Protein AF-A0A7X8B3U1-F1 (afdb_monomer)

Mean predicted aligned error: 4.73 Å

Sequence (145 aa):
MVGLRFQTILPTGSRELGDTKGTGGVGILDLFFENINLPGFVNGPALIVLAARLVDHEKNFLTINPSPEVVDQTFDEAEGTHYFIWRVLPNPSDTWILQVHPINPARLNPTGNVLGIHTRDDKGQHLGACDGFEVARIFLVYHSA

Solvent-accessible surface area (backbone atoms only — not comparable to full-atom values): 7736 Å² total; per-residue (Å²): 107,81,41,82,44,79,44,75,74,38,86,74,67,72,47,72,30,13,39,46,95,57,96,84,59,83,42,45,40,68,46,76,47,68,67,45,61,35,82,53,55,43,91,40,74,27,32,39,37,40,30,37,25,30,27,67,34,70,35,18,31,34,29,39,58,62,62,85,66,59,76,77,38,34,36,74,62,42,64,75,40,91,30,45,56,48,66,44,75,60,38,70,44,94,52,82,42,82,46,79,43,69,40,70,34,90,67,59,53,58,52,66,30,29,43,36,42,38,46,18,12,88,85,16,34,66,72,66,85,22,50,62,19,35,42,32,55,31,33,42,37,36,30,22,84

Nearest PDB structures (foldseek):
  4qaw-assembly5_E  TM=5.132E-01  e=2.953E-03  Paenibacillus barcinonensis
  7vrn-assembly1_A  TM=4.948E-01  e=1.223E-02  Infectious bursal disease virus
  7vrp-assembly1_J  TM=3.944E-01  e=4.925E-03  Infectious bursal disease virus
  2df7-assembly1_A  TM=3.616E-01  e=1.031E-02  Infectious bursal disease virus
  1qxp-assembly1_A  TM=3.071E-01  e=4.034E-02  Rattus norvegicus

pLDDT: mean 89.68, std 10.79, range [37.62, 98.0]

Secondary structure (DSSP, 8-state):
--EEEEEEEEEEEEEE-BS-SSTT---B-EEEEEEE--TTB-SS-EEEEEEEE-B--TT-EEEES--GGGGG--HHHHHTSTTEEEEPPPB-SSS-EEEEEEE-GGG--SS-EEEEEE---TTS-SSS-----EEEEEEEEEEE-

Foldseek 3Di:
DKDKDKFWQFDDDKDWAFDPPDPPDDGHFKDKRKWRAAPQFDQDKKKKKKKKAQQAAFQKFKFKQDDPCVLQDFSVRLVPDPGTFTTDHDHNDPDIDIDMTIDNSVRDDNTTMMMMIGWAPNRRGSDDHTTRMMIHTMIMMGIGD

Structure (mmCIF, N/CA/C/O backbone):
data_AF-A0A7X8B3U1-F1
#
_entry.id   AF-A0A7X8B3U1-F1
#
loop_
_atom_site.group_PDB
_atom_site.id
_atom_site.type_symbol
_atom_site.label_atom_id
_atom_site.label_alt_id
_atom_site.label_comp_id
_atom_site.label_asym_id
_atom_site.label_entity_id
_atom_site.label_seq_id
_atom_site.pdbx_PDB_ins_code
_atom_site.Cartn_x
_atom_site.Cartn_y
_atom_site.Cartn_z
_atom_site.occupancy
_atom_site.B_iso_or_equiv
_atom_site.auth_seq_id
_atom_site.auth_comp_id
_atom_site.auth_asym_id
_atom_site.auth_atom_id
_atom_site.pdbx_PDB_model_num
ATOM 1 N N . MET A 1 1 ? -19.564 -5.842 20.955 1.00 60.56 1 MET A N 1
ATOM 2 C CA . MET A 1 1 ? -18.926 -7.184 20.925 1.00 60.56 1 MET A CA 1
ATOM 3 C C . MET A 1 1 ? -17.864 -7.060 19.862 1.00 60.56 1 MET A C 1
ATOM 5 O O . MET A 1 1 ? -18.236 -6.727 18.749 1.00 60.56 1 MET A O 1
ATOM 9 N N . VAL A 1 2 ? -16.579 -7.232 20.184 1.00 78.31 2 VAL A N 1
ATOM 10 C CA . VAL A 1 2 ? -15.534 -6.993 19.178 1.00 78.31 2 VAL A CA 1
ATOM 11 C C . VAL A 1 2 ? -15.610 -8.081 18.106 1.00 78.31 2 VAL A C 1
ATOM 13 O O . VAL A 1 2 ? -15.491 -9.263 18.417 1.00 78.31 2 VAL A O 1
ATOM 16 N N . GLY A 1 3 ? -15.851 -7.675 16.864 1.00 88.75 3 GLY A N 1
ATOM 17 C CA . GLY A 1 3 ? -15.914 -8.541 15.691 1.00 88.75 3 GLY A CA 1
ATOM 18 C C . GLY A 1 3 ? -14.934 -8.104 14.607 1.00 88.75 3 GLY A C 1
ATOM 19 O O . GLY A 1 3 ? -14.413 -6.988 14.635 1.00 88.75 3 GLY A O 1
ATOM 20 N N . LEU A 1 4 ? -14.691 -8.989 13.642 1.00 93.00 4 LEU A N 1
ATOM 21 C CA . LEU A 1 4 ? -13.921 -8.676 12.439 1.00 93.00 4 LEU A CA 1
ATOM 22 C C . LEU A 1 4 ? -14.831 -8.023 11.395 1.00 93.00 4 LEU A C 1
ATOM 24 O O . LEU A 1 4 ? -15.919 -8.526 11.110 1.00 93.00 4 LEU A O 1
ATOM 28 N N . ARG A 1 5 ? -14.372 -6.922 10.802 1.00 94.75 5 ARG A N 1
ATOM 29 C CA . ARG A 1 5 ? -15.023 -6.251 9.672 1.00 94.75 5 ARG A CA 1
ATOM 30 C C . ARG A 1 5 ? -14.136 -6.258 8.442 1.00 94.75 5 ARG A C 1
ATOM 32 O O . ARG A 1 5 ? -12.915 -6.224 8.547 1.00 94.75 5 ARG A O 1
ATOM 39 N N . PHE A 1 6 ? -14.792 -6.251 7.286 1.00 93.12 6 PHE A N 1
ATOM 40 C CA . PHE A 1 6 ? -14.176 -6.169 5.968 1.00 93.12 6 PHE A CA 1
ATOM 41 C C . PHE A 1 6 ? -14.605 -4.855 5.314 1.00 93.12 6 PHE A C 1
ATOM 43 O O . PHE A 1 6 ? -15.770 -4.692 4.952 1.00 93.12 6 PHE A O 1
ATOM 50 N N . GLN A 1 7 ? -13.672 -3.921 5.164 1.00 94.94 7 GLN A N 1
ATOM 51 C CA . GLN A 1 7 ? -13.868 -2.702 4.390 1.00 94.94 7 GLN A CA 1
ATOM 52 C C . GLN A 1 7 ? -13.373 -2.936 2.967 1.00 94.94 7 GLN A C 1
ATOM 54 O O . GLN A 1 7 ? -12.199 -3.227 2.751 1.00 94.94 7 GLN A O 1
ATOM 59 N N . THR A 1 8 ? -14.257 -2.788 1.983 1.00 94.19 8 THR A N 1
ATOM 60 C CA . THR A 1 8 ? -13.848 -2.828 0.573 1.00 94.19 8 THR A CA 1
ATOM 61 C C . THR A 1 8 ? -13.291 -1.464 0.179 1.00 94.19 8 THR A C 1
ATOM 63 O O . THR A 1 8 ? -13.936 -0.448 0.432 1.00 94.19 8 THR A O 1
ATOM 66 N N . ILE A 1 9 ? -12.103 -1.436 -0.422 1.00 93.50 9 ILE A N 1
ATOM 67 C CA . ILE A 1 9 ? -11.433 -0.205 -0.869 1.00 93.50 9 ILE A CA 1
ATOM 68 C C . ILE A 1 9 ? -11.607 -0.023 -2.379 1.00 93.50 9 ILE A C 1
ATOM 70 O O . ILE A 1 9 ? -11.993 1.050 -2.832 1.00 93.50 9 ILE A O 1
ATOM 74 N N . LEU A 1 10 ? -11.401 -1.089 -3.157 1.00 88.88 10 LEU A N 1
ATOM 75 C CA . LEU A 1 10 ? -11.595 -1.079 -4.609 1.00 88.88 10 LEU A CA 1
ATOM 76 C C . LEU A 1 10 ? -12.617 -2.158 -5.006 1.00 88.88 10 LEU A C 1
ATOM 78 O O . LEU A 1 10 ? -12.235 -3.315 -5.196 1.00 88.88 10 LEU A O 1
ATOM 82 N N . PRO A 1 11 ? -13.919 -1.812 -5.090 1.00 68.12 11 PRO A N 1
ATOM 83 C CA . PRO A 1 11 ? -14.992 -2.791 -5.276 1.00 68.12 11 PRO A CA 1
ATOM 84 C C . PRO A 1 11 ? -15.217 -3.221 -6.732 1.00 68.12 11 PRO A C 1
ATOM 86 O O . PRO A 1 11 ? -15.784 -4.287 -6.959 1.00 68.12 11 PRO A O 1
ATOM 89 N N . THR A 1 12 ? -14.815 -2.416 -7.724 1.00 72.00 12 THR A N 1
ATOM 90 C CA . THR A 1 12 ? -15.077 -2.705 -9.145 1.00 72.00 12 THR A CA 1
ATOM 91 C C . THR A 1 12 ? -13.868 -2.377 -10.020 1.00 72.00 12 THR A C 1
ATOM 93 O O . THR A 1 12 ? -13.280 -1.307 -9.886 1.00 72.00 12 THR A O 1
ATOM 96 N N . GLY A 1 13 ? -13.513 -3.311 -10.910 1.00 79.38 13 GLY A N 1
ATOM 97 C CA . GLY A 1 13 ? -12.426 -3.171 -11.885 1.00 79.38 13 GLY A CA 1
ATOM 98 C C . GLY A 1 13 ? -11.023 -3.505 -11.366 1.00 79.38 13 GLY A C 1
ATOM 99 O O . GLY A 1 13 ? -10.818 -3.759 -10.175 1.00 79.38 13 GLY A O 1
ATOM 100 N N . SER A 1 14 ? -10.069 -3.518 -12.297 1.00 87.38 14 SER A N 1
ATOM 101 C CA . SER A 1 14 ? -8.634 -3.475 -12.018 1.00 87.38 14 SER A CA 1
ATOM 102 C C . SER A 1 14 ? -8.085 -2.076 -12.304 1.00 87.38 14 SER A C 1
ATOM 104 O O . SER A 1 14 ? -8.697 -1.275 -13.018 1.00 87.38 14 SER A O 1
ATOM 106 N N . ARG A 1 15 ? -6.937 -1.766 -11.708 1.00 88.75 15 ARG A N 1
ATOM 107 C CA . ARG A 1 15 ? -6.107 -0.611 -12.044 1.00 88.75 15 ARG A CA 1
ATOM 108 C C . ARG A 1 15 ? -4.739 -1.130 -12.460 1.00 88.75 15 ARG A C 1
ATOM 110 O O . ARG A 1 15 ? -4.211 -2.016 -11.796 1.00 88.75 15 ARG A O 1
ATOM 117 N N . GLU A 1 16 ? -4.208 -0.581 -13.538 1.00 88.69 16 GLU A N 1
ATOM 118 C CA . GLU A 1 16 ? -2.831 -0.805 -13.974 1.00 88.69 16 GLU A CA 1
ATOM 119 C C . GLU A 1 16 ? -1.958 0.296 -13.374 1.00 88.69 16 GLU A C 1
ATOM 121 O O . GLU A 1 16 ? -2.382 1.456 -13.306 1.00 88.69 16 GLU A O 1
ATOM 126 N N . LEU A 1 17 ? -0.782 -0.088 -12.899 1.00 88.88 17 LEU A N 1
ATOM 127 C CA . LEU A 1 17 ? 0.257 0.813 -12.442 1.00 88.88 17 LEU A CA 1
ATOM 128 C C . LEU A 1 17 ? 1.554 0.533 -13.204 1.00 88.88 17 LEU A C 1
ATOM 130 O O . LEU A 1 17 ? 1.685 -0.524 -13.807 1.00 88.88 17 LEU A O 1
ATOM 134 N N . GLY A 1 18 ? 2.489 1.478 -13.142 1.00 85.31 18 GLY A N 1
ATOM 135 C CA . GLY A 1 18 ? 3.770 1.449 -13.841 1.00 85.31 18 GLY A CA 1
ATOM 136 C C . GLY A 1 18 ? 3.691 2.015 -15.250 1.00 85.31 18 GLY A C 1
ATOM 137 O O . GLY A 1 18 ? 2.744 2.734 -15.594 1.00 85.31 18 GLY A O 1
ATOM 138 N N . ASP A 1 19 ? 4.709 1.739 -16.063 1.00 77.88 19 ASP A N 1
ATOM 139 C CA . ASP A 1 19 ? 4.791 2.320 -17.394 1.00 77.88 19 ASP A CA 1
ATOM 140 C C . ASP A 1 19 ? 3.766 1.672 -18.316 1.00 77.88 19 ASP A C 1
ATOM 142 O O . ASP A 1 19 ? 3.767 0.465 -18.560 1.00 77.88 19 ASP A O 1
ATOM 146 N N . THR A 1 20 ? 2.873 2.497 -18.865 1.00 59.62 20 THR A N 1
ATOM 147 C CA . THR A 1 20 ? 1.880 2.030 -19.832 1.00 59.62 20 THR A CA 1
ATOM 148 C C . THR A 1 20 ? 2.565 1.308 -20.988 1.00 59.62 20 THR A C 1
ATOM 150 O O . THR A 1 20 ? 3.518 1.825 -21.577 1.00 59.62 20 THR A O 1
ATOM 153 N N . LYS A 1 21 ? 2.025 0.152 -21.382 1.00 53.38 21 LYS A N 1
ATOM 154 C CA . LYS A 1 21 ? 2.444 -0.581 -22.584 1.00 53.38 21 LYS A CA 1
ATOM 155 C C . LYS A 1 21 ? 2.182 0.254 -23.851 1.00 53.38 21 LYS A C 1
ATOM 157 O O . LYS A 1 21 ? 1.136 0.116 -24.478 1.00 53.38 21 LYS A O 1
ATOM 162 N N . GLY A 1 22 ? 3.114 1.121 -24.257 1.00 49.16 22 GLY A N 1
ATOM 163 C CA . GLY A 1 22 ? 3.039 1.835 -25.538 1.00 49.16 22 GLY A CA 1
ATOM 164 C C . GLY A 1 22 ? 3.821 3.149 -25.615 1.00 49.16 22 GLY A C 1
ATOM 165 O O . GLY A 1 22 ? 4.112 3.798 -24.617 1.00 49.16 22 GLY A O 1
ATOM 166 N N . THR A 1 23 ? 4.144 3.573 -26.840 1.00 37.62 23 THR A N 1
ATOM 167 C CA . THR A 1 23 ? 4.809 4.856 -27.110 1.00 37.62 23 THR A CA 1
ATOM 168 C C . THR A 1 23 ? 3.853 6.023 -26.851 1.00 37.62 23 THR A C 1
ATOM 170 O O . THR A 1 23 ? 2.976 6.286 -27.672 1.00 37.62 23 THR A O 1
ATOM 173 N N . GLY A 1 24 ? 4.038 6.732 -25.733 1.00 50.41 24 GLY A N 1
ATOM 174 C CA . GLY A 1 24 ? 3.396 8.027 -25.462 1.00 50.41 24 GLY A CA 1
ATOM 175 C C . GLY A 1 24 ? 2.407 8.078 -24.293 1.00 50.41 24 GLY A C 1
ATOM 176 O O . GLY A 1 24 ? 1.790 9.122 -24.097 1.00 50.41 24 GLY A O 1
ATOM 177 N N . GLY A 1 25 ? 2.241 7.000 -23.523 1.00 51.59 25 GLY A N 1
ATOM 178 C CA . GLY A 1 25 ? 1.481 7.048 -22.272 1.00 51.59 25 GLY A CA 1
ATOM 179 C C . GLY A 1 25 ? 2.359 7.476 -21.090 1.00 51.59 25 GLY A C 1
ATOM 180 O O . GLY A 1 25 ? 3.532 7.118 -21.022 1.00 51.59 25 GLY A O 1
ATOM 181 N N . VAL A 1 26 ? 1.796 8.275 -20.180 1.00 63.72 26 VAL A N 1
ATOM 182 C CA . VAL A 1 26 ? 2.394 8.555 -18.867 1.00 63.72 26 VAL A CA 1
ATOM 183 C C . VAL A 1 26 ? 1.896 7.458 -17.932 1.00 63.72 26 VAL A C 1
ATOM 185 O O . VAL A 1 26 ? 0.691 7.372 -17.685 1.00 63.72 26 VAL A O 1
ATOM 188 N N . GLY A 1 27 ? 2.801 6.591 -17.478 1.00 75.12 27 GLY A N 1
ATOM 189 C CA . GLY A 1 27 ? 2.499 5.542 -16.509 1.00 75.12 27 GLY A CA 1
ATOM 190 C C . GLY A 1 27 ? 1.900 6.095 -15.216 1.00 75.12 27 GLY A C 1
ATOM 191 O O . GLY A 1 27 ? 2.204 7.219 -14.813 1.00 75.12 27 GLY A O 1
ATOM 192 N N . ILE A 1 28 ? 1.036 5.319 -14.559 1.00 87.44 28 ILE A N 1
ATOM 193 C CA . ILE A 1 28 ? 0.524 5.669 -13.228 1.00 87.44 28 ILE A CA 1
ATOM 194 C C . ILE A 1 28 ? 1.411 4.972 -12.206 1.00 87.44 28 ILE A C 1
ATOM 196 O O . ILE A 1 28 ? 1.267 3.776 -11.982 1.00 87.44 28 ILE A O 1
ATOM 200 N N . LEU A 1 29 ? 2.333 5.710 -11.594 1.00 90.38 29 LEU A N 1
ATOM 201 C CA . LEU A 1 29 ? 3.321 5.118 -10.687 1.00 90.38 29 LEU A CA 1
ATOM 202 C C . LEU A 1 29 ? 2.845 5.049 -9.234 1.00 90.38 29 LEU A C 1
ATOM 204 O O . LEU A 1 29 ? 3.301 4.210 -8.465 1.00 90.38 29 LEU A O 1
ATOM 208 N N . ASP A 1 30 ? 1.891 5.892 -8.850 1.00 92.44 30 ASP A N 1
ATOM 209 C CA . ASP A 1 30 ? 1.356 5.929 -7.494 1.00 92.44 30 ASP A CA 1
ATOM 210 C C . ASP A 1 30 ? -0.173 6.022 -7.549 1.00 92.44 30 ASP A C 1
ATOM 212 O O . ASP A 1 30 ? -0.749 6.897 -8.199 1.00 92.44 30 ASP A O 1
ATOM 216 N N . LEU A 1 31 ? -0.847 5.104 -6.858 1.00 93.19 31 LEU A N 1
ATOM 217 C CA . LEU A 1 31 ? -2.296 5.098 -6.686 1.00 93.19 31 LEU A CA 1
ATOM 218 C C . LEU A 1 31 ? -2.656 5.376 -5.238 1.00 93.19 31 LEU A C 1
ATOM 220 O O . LEU A 1 31 ? -2.195 4.682 -4.335 1.00 93.19 31 LEU A O 1
ATOM 224 N N . PHE A 1 32 ? -3.572 6.319 -5.042 1.00 95.31 32 PHE A N 1
ATOM 225 C CA . PHE A 1 32 ? -4.107 6.660 -3.731 1.00 95.31 32 PHE A CA 1
ATOM 226 C C . PHE A 1 32 ? -5.602 6.352 -3.658 1.00 95.31 32 PHE A C 1
ATOM 228 O O . PHE A 1 32 ? -6.385 6.733 -4.529 1.00 95.31 32 PHE A O 1
ATOM 235 N N . PHE A 1 33 ? -6.000 5.669 -2.590 1.00 95.38 33 PHE A N 1
ATOM 236 C CA . PHE A 1 33 ? -7.389 5.416 -2.234 1.00 95.38 33 PHE A CA 1
ATOM 237 C C . PHE A 1 33 ? -7.701 6.173 -0.951 1.00 95.38 33 PHE A C 1
ATOM 239 O O . PHE A 1 33 ? -7.292 5.767 0.136 1.00 95.38 33 PHE A O 1
ATOM 246 N N . GLU A 1 34 ? -8.399 7.291 -1.090 1.00 95.00 34 GLU A N 1
ATOM 247 C CA . GLU A 1 34 ? -8.672 8.218 0.005 1.00 95.00 34 GLU A CA 1
ATOM 248 C C . GLU A 1 34 ? -9.997 7.929 0.720 1.00 95.00 34 GLU A C 1
ATOM 250 O O . GLU A 1 34 ? -10.842 7.167 0.246 1.00 95.00 34 GLU A O 1
ATOM 255 N N . ASN A 1 35 ? -10.208 8.614 1.848 1.00 94.25 35 ASN A N 1
ATOM 256 C CA . ASN A 1 35 ? -11.469 8.629 2.594 1.00 94.25 35 ASN A CA 1
ATOM 257 C C . ASN A 1 35 ? -11.948 7.240 3.050 1.00 94.25 35 ASN A C 1
ATOM 259 O O . ASN A 1 35 ? -13.150 6.984 3.170 1.00 94.25 35 ASN A O 1
ATOM 263 N N . ILE A 1 36 ? -11.007 6.343 3.359 1.00 96.50 36 ILE A N 1
ATOM 264 C CA . ILE A 1 36 ? -11.314 5.016 3.888 1.00 96.50 36 ILE A CA 1
ATOM 265 C C . ILE A 1 36 ? -11.721 5.169 5.357 1.00 96.50 36 ILE A C 1
ATOM 267 O O . ILE A 1 36 ? -10.899 5.407 6.251 1.00 96.50 36 ILE A O 1
ATOM 271 N N . ASN A 1 37 ? -13.022 5.034 5.596 1.00 96.19 37 ASN A N 1
ATOM 272 C CA . ASN A 1 37 ? -13.625 5.105 6.920 1.00 96.19 37 ASN A CA 1
ATOM 273 C C . ASN A 1 37 ? -13.791 3.706 7.509 1.00 96.19 37 ASN A C 1
ATOM 275 O O . ASN A 1 37 ? -14.208 2.786 6.808 1.00 96.19 37 ASN A O 1
ATOM 279 N N . LEU A 1 38 ? -13.507 3.563 8.805 1.00 96.06 38 LEU A N 1
ATOM 280 C CA . LEU A 1 38 ? -13.530 2.302 9.546 1.00 96.06 38 LEU A CA 1
ATOM 281 C C . LEU A 1 38 ? -14.564 2.375 10.683 1.00 96.06 38 LEU A C 1
ATOM 283 O O . LEU A 1 38 ? -14.205 2.566 11.849 1.00 96.06 38 LEU A O 1
ATOM 287 N N . PRO A 1 39 ? -15.871 2.238 10.382 1.00 94.06 39 PRO A N 1
ATOM 288 C CA . PRO A 1 39 ? -16.919 2.314 11.391 1.00 94.06 39 PRO A CA 1
ATOM 289 C C . PRO A 1 39 ? -16.679 1.334 12.538 1.00 94.06 39 PRO A C 1
ATOM 291 O O . PRO A 1 39 ? -16.462 0.138 12.312 1.00 94.06 39 PRO A O 1
ATOM 294 N N . GLY A 1 40 ? -16.737 1.860 13.762 1.00 93.81 40 GLY A N 1
ATOM 295 C CA . GLY A 1 40 ? -16.540 1.091 14.986 1.00 93.81 40 GLY A CA 1
ATOM 296 C C . GLY A 1 40 ? -15.108 0.608 15.209 1.00 93.81 40 GLY A C 1
ATOM 297 O O . GLY A 1 40 ? -14.939 -0.282 16.033 1.00 93.81 40 GLY A O 1
ATOM 298 N N . PHE A 1 41 ? -14.109 1.137 14.486 1.00 95.62 41 PHE A N 1
ATOM 299 C CA . PHE A 1 41 ? -12.704 0.735 14.615 1.00 95.62 41 PHE A CA 1
ATOM 300 C C . PHE A 1 41 ? -12.228 0.721 16.069 1.00 95.62 41 PHE A C 1
ATOM 302 O O . PHE A 1 41 ? -12.426 1.673 16.825 1.00 95.62 41 PHE A O 1
ATOM 309 N N . VAL A 1 42 ? -11.554 -0.369 16.422 1.00 93.75 42 VAL A N 1
ATOM 310 C CA . VAL A 1 42 ? -10.842 -0.548 17.683 1.00 93.75 42 VAL A CA 1
ATOM 311 C C . VAL A 1 42 ? -9.386 -0.838 17.355 1.00 93.75 42 VAL A C 1
ATOM 313 O O . VAL A 1 42 ? -9.097 -1.597 16.431 1.00 93.75 42 VAL A O 1
ATOM 316 N N . ASN A 1 43 ? -8.472 -0.265 18.141 1.00 92.31 43 ASN A N 1
ATOM 317 C CA . ASN A 1 43 ? -7.041 -0.510 18.007 1.00 92.31 43 ASN A CA 1
ATOM 318 C C . ASN A 1 43 ? -6.713 -1.988 18.302 1.00 92.31 43 ASN A C 1
ATOM 320 O O . ASN A 1 43 ? -6.554 -2.392 19.452 1.00 92.31 43 ASN A O 1
ATOM 324 N N . GLY A 1 44 ? -6.653 -2.793 17.246 1.00 91.31 44 GLY A N 1
ATOM 325 C CA . GLY A 1 44 ? -6.366 -4.221 17.263 1.00 91.31 44 GLY A CA 1
ATOM 326 C C . GLY A 1 44 ? -5.937 -4.681 15.869 1.00 91.31 44 GLY A C 1
ATOM 327 O O . GLY A 1 44 ? -6.099 -3.919 14.919 1.00 91.31 44 GLY A O 1
ATOM 328 N N . PRO A 1 45 ? -5.381 -5.895 15.718 1.00 91.25 45 PRO A N 1
ATOM 329 C CA . PRO A 1 45 ? -4.730 -6.329 14.481 1.00 91.25 45 PRO A CA 1
ATOM 330 C C . PRO A 1 45 ? -5.555 -6.061 13.216 1.00 91.25 45 PRO A C 1
ATOM 332 O O . PRO A 1 45 ? -6.768 -6.290 13.197 1.00 91.25 45 PRO A O 1
ATOM 335 N N . ALA A 1 46 ? -4.890 -5.598 12.161 1.00 95.31 46 ALA A N 1
ATOM 336 C CA . ALA A 1 46 ? -5.503 -5.314 10.871 1.00 95.31 46 ALA A CA 1
ATOM 337 C C . ALA A 1 46 ? -4.637 -5.853 9.729 1.00 95.31 46 ALA A C 1
ATOM 339 O O . ALA A 1 46 ? -3.435 -6.070 9.895 1.00 95.31 46 ALA A O 1
ATOM 340 N N . LEU A 1 47 ? -5.250 -6.081 8.571 1.00 96.44 47 LEU A N 1
ATOM 341 C CA . LEU A 1 47 ? -4.559 -6.575 7.383 1.00 96.44 47 LEU A CA 1
ATOM 342 C C . LEU A 1 47 ? -5.164 -6.015 6.099 1.00 96.44 47 LEU A C 1
ATOM 344 O O . LEU A 1 47 ? -6.372 -5.796 6.015 1.00 96.44 47 LEU A O 1
ATOM 348 N N . ILE A 1 48 ? -4.313 -5.817 5.098 1.00 97.00 48 ILE A N 1
ATOM 349 C CA . ILE A 1 48 ? -4.712 -5.580 3.712 1.00 97.00 48 ILE A CA 1
ATOM 350 C C . ILE A 1 48 ? -4.754 -6.919 3.006 1.00 97.00 48 ILE A C 1
ATOM 352 O O . ILE A 1 48 ? -3.807 -7.698 3.087 1.00 97.00 48 ILE A O 1
ATOM 356 N N . VAL A 1 49 ? -5.835 -7.151 2.277 1.00 96.44 49 VAL A N 1
ATOM 357 C CA . VAL A 1 49 ? -5.932 -8.203 1.275 1.00 96.44 49 VAL A CA 1
ATOM 358 C C . VAL A 1 49 ? -5.932 -7.531 -0.093 1.00 96.44 49 VAL A C 1
ATOM 360 O O . VAL A 1 49 ? -6.803 -6.708 -0.376 1.00 96.44 49 VAL A O 1
ATOM 363 N N . LEU A 1 50 ? -4.952 -7.871 -0.923 1.00 95.38 50 LEU A N 1
ATOM 364 C CA . LEU A 1 50 ? -4.718 -7.276 -2.237 1.00 95.38 50 LEU A CA 1
ATOM 365 C C . LEU A 1 50 ? -4.680 -8.383 -3.290 1.00 95.38 50 LEU A C 1
ATOM 367 O O . LEU A 1 50 ? -3.894 -9.319 -3.150 1.00 95.38 50 LEU A O 1
ATOM 371 N N . ALA A 1 51 ? -5.490 -8.284 -4.347 1.00 94.94 51 ALA A N 1
ATOM 372 C CA . ALA A 1 51 ? -5.293 -9.118 -5.529 1.00 94.94 51 ALA A CA 1
ATOM 373 C C . ALA A 1 51 ? -4.404 -8.377 -6.535 1.00 94.94 51 ALA A C 1
ATOM 375 O O . ALA A 1 51 ? -4.714 -7.246 -6.908 1.00 94.94 51 ALA A O 1
ATOM 376 N N . ALA A 1 52 ? -3.315 -9.004 -6.974 1.00 94.06 52 ALA A N 1
ATOM 377 C CA . ALA A 1 52 ? -2.378 -8.415 -7.928 1.00 94.06 52 ALA A CA 1
ATOM 378 C C . ALA A 1 52 ? -1.862 -9.446 -8.946 1.00 94.06 52 ALA A C 1
ATOM 380 O O . ALA A 1 52 ? -1.858 -10.648 -8.663 1.00 94.06 52 ALA A O 1
ATOM 381 N N . ARG A 1 53 ? -1.422 -8.989 -10.121 1.00 92.75 53 ARG A N 1
ATOM 382 C CA . ARG A 1 53 ? -0.730 -9.793 -11.149 1.00 92.75 53 ARG A CA 1
ATOM 383 C C . ARG A 1 53 ? 0.276 -8.940 -11.923 1.00 92.75 53 ARG A C 1
ATOM 385 O O . ARG A 1 53 ? 0.175 -7.718 -11.867 1.00 92.75 53 ARG A O 1
ATOM 392 N N . LEU A 1 54 ? 1.179 -9.584 -12.670 1.00 90.25 54 LEU A N 1
ATOM 393 C CA . LEU A 1 54 ? 2.202 -8.923 -13.498 1.00 90.25 54 LEU A CA 1
ATOM 394 C C . LEU A 1 54 ? 3.145 -7.998 -12.706 1.00 90.25 54 LEU A C 1
ATOM 396 O O . LEU A 1 54 ? 3.534 -6.948 -13.196 1.00 90.25 54 LEU A O 1
ATOM 400 N N . VAL A 1 55 ? 3.473 -8.367 -11.466 1.00 90.25 55 VAL A N 1
ATOM 401 C CA . VAL A 1 55 ? 4.409 -7.622 -10.609 1.00 90.25 55 VAL A CA 1
ATOM 402 C C . VAL A 1 55 ? 5.814 -8.185 -10.856 1.00 90.25 55 VAL A C 1
ATOM 404 O O . VAL A 1 55 ? 6.140 -9.233 -10.299 1.00 90.25 55 VAL A O 1
ATOM 407 N N . ASP A 1 56 ? 6.645 -7.550 -11.681 1.00 81.62 56 ASP A N 1
ATOM 408 C CA . ASP A 1 56 ? 7.973 -8.088 -12.029 1.00 81.62 56 ASP A CA 1
ATOM 409 C C . ASP A 1 56 ? 9.077 -7.606 -11.065 1.00 81.62 56 ASP A C 1
ATOM 411 O O . ASP A 1 56 ? 10.076 -8.300 -10.858 1.00 81.62 56 ASP A O 1
ATOM 415 N N . HIS A 1 57 ? 8.894 -6.453 -10.423 1.00 83.50 57 HIS A N 1
ATOM 416 C CA . HIS A 1 57 ? 9.863 -5.803 -9.553 1.00 83.50 57 HIS A CA 1
ATOM 417 C C . HIS A 1 57 ? 9.567 -6.003 -8.067 1.00 83.50 57 HIS A C 1
ATOM 419 O O . HIS A 1 57 ? 8.437 -5.960 -7.576 1.00 83.50 57 HIS A O 1
ATOM 425 N N . GLU A 1 58 ? 10.652 -6.162 -7.315 1.00 86.94 58 GLU A N 1
ATOM 426 C CA . GLU A 1 58 ? 10.656 -6.375 -5.868 1.00 86.94 58 GLU A CA 1
ATOM 427 C C . GLU A 1 58 ? 10.329 -5.119 -5.053 1.00 86.94 58 GLU A C 1
ATOM 429 O O . GLU A 1 58 ? 9.993 -5.224 -3.873 1.00 86.94 58 GLU A O 1
ATOM 434 N N . LYS A 1 59 ? 10.466 -3.939 -5.658 1.00 93.12 59 LYS A N 1
ATOM 435 C CA . LYS A 1 59 ? 10.499 -2.643 -4.972 1.00 93.12 59 LYS A CA 1
ATOM 436 C C . LYS A 1 59 ? 9.164 -1.894 -5.018 1.00 93.12 59 LYS A C 1
ATOM 438 O O . LYS A 1 59 ? 9.086 -0.761 -4.559 1.00 93.12 59 LYS A O 1
ATOM 443 N N . ASN A 1 60 ? 8.106 -2.537 -5.504 1.00 93.75 60 ASN A N 1
ATOM 444 C CA . ASN A 1 60 ? 6.733 -2.047 -5.403 1.00 93.75 60 ASN A CA 1
ATOM 445 C C . ASN A 1 60 ? 6.246 -2.151 -3.944 1.00 93.75 60 ASN A C 1
ATOM 447 O O . ASN A 1 60 ? 6.579 -3.114 -3.247 1.00 93.75 60 ASN A O 1
ATOM 451 N N . PHE A 1 61 ? 5.468 -1.187 -3.440 1.00 95.81 61 PHE A N 1
ATOM 452 C CA . PHE A 1 61 ? 5.127 -1.132 -2.009 1.00 95.81 61 PHE A CA 1
ATOM 453 C C . PHE A 1 61 ? 3.776 -0.489 -1.680 1.00 95.81 61 PHE A C 1
ATOM 455 O O . 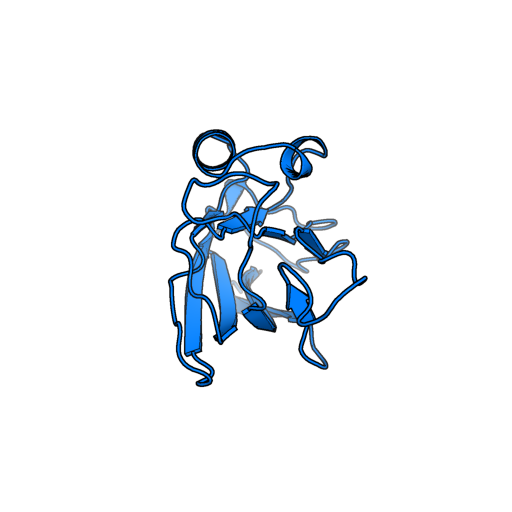PHE A 1 61 ? 3.139 0.156 -2.510 1.00 95.81 61 PHE A O 1
ATOM 462 N N . LEU A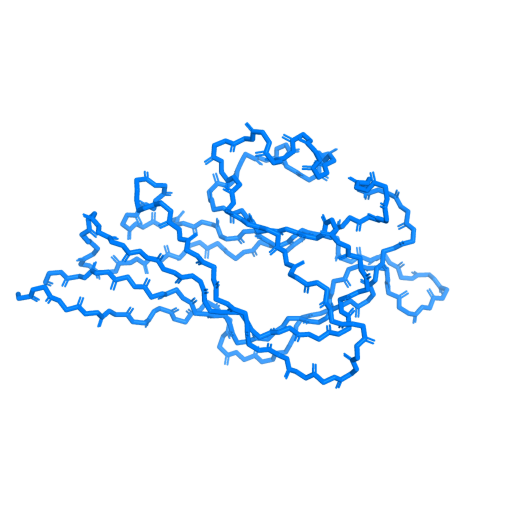 1 62 ? 3.335 -0.700 -0.436 1.00 97.44 62 LEU A N 1
ATOM 463 C CA . LEU A 1 62 ? 2.080 -0.208 0.128 1.00 97.44 62 LEU A CA 1
ATOM 464 C C . LEU A 1 62 ? 2.341 0.778 1.269 1.00 97.44 62 LEU A C 1
ATOM 466 O O . LEU A 1 62 ? 3.194 0.531 2.127 1.00 97.44 62 LEU A O 1
ATOM 470 N N . THR 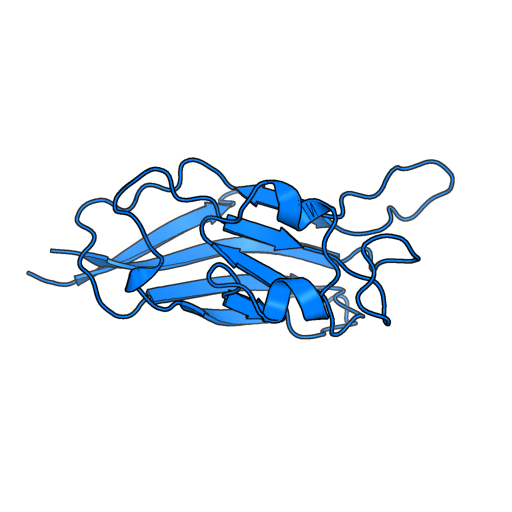A 1 63 ? 1.544 1.843 1.341 1.00 98.00 63 THR A N 1
ATOM 471 C CA . THR A 1 63 ? 1.574 2.818 2.443 1.00 98.00 63 THR A CA 1
ATOM 472 C C . THR A 1 63 ? 0.186 3.084 3.014 1.00 98.00 63 THR A C 1
ATOM 474 O O . THR A 1 63 ? -0.822 2.929 2.330 1.00 98.00 63 THR A O 1
ATOM 477 N N . ILE A 1 64 ? 0.108 3.479 4.285 1.00 97.81 64 ILE A N 1
ATOM 478 C CA . ILE A 1 64 ? -1.135 3.933 4.918 1.00 97.81 64 ILE A CA 1
ATOM 479 C C . ILE A 1 64 ? -0.916 5.308 5.530 1.00 97.81 64 ILE A C 1
ATOM 481 O O . ILE A 1 64 ? 0.022 5.509 6.296 1.00 97.81 64 ILE A O 1
ATOM 485 N N . ASN A 1 65 ? -1.808 6.239 5.207 1.00 97.56 65 ASN A N 1
ATOM 486 C CA . ASN A 1 65 ? -1.731 7.640 5.607 1.00 97.56 65 ASN A CA 1
ATOM 487 C C . ASN A 1 65 ? -0.367 8.277 5.262 1.00 97.56 65 ASN A C 1
ATOM 489 O O . ASN A 1 65 ? 0.279 8.834 6.153 1.00 97.56 65 ASN A O 1
ATOM 493 N N . PRO A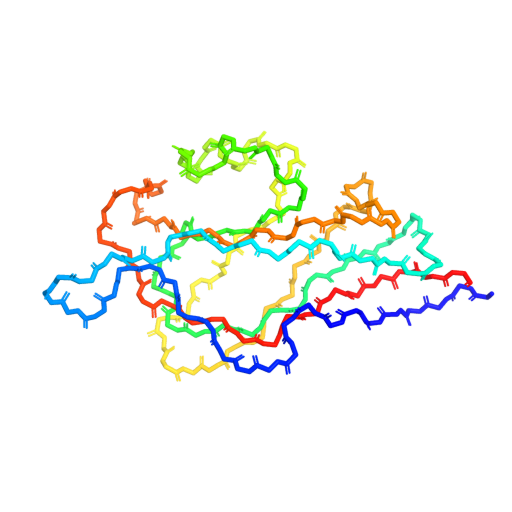 1 66 ? 0.109 8.157 4.003 1.00 97.00 66 PRO A N 1
ATOM 494 C CA . PRO A 1 66 ? 1.418 8.669 3.620 1.00 97.00 66 PRO A CA 1
ATOM 495 C C . PRO A 1 66 ? 1.485 10.200 3.636 1.00 97.00 66 PRO A C 1
ATOM 497 O O . PRO A 1 66 ? 0.485 10.894 3.447 1.00 97.00 66 PRO A O 1
ATOM 500 N N . SER A 1 67 ? 2.702 10.721 3.814 1.00 95.06 67 SER A N 1
ATOM 501 C CA . SER A 1 67 ? 3.019 12.128 3.529 1.00 95.06 67 SER A CA 1
ATOM 502 C C . SER A 1 67 ? 2.921 12.399 2.019 1.00 95.06 67 SER A C 1
ATOM 504 O O . SER A 1 67 ? 3.256 11.499 1.245 1.00 95.06 67 SER A O 1
ATOM 506 N N . PRO A 1 68 ? 2.556 13.620 1.571 1.00 93.31 68 PRO A N 1
ATOM 507 C CA . PRO A 1 68 ? 2.552 13.976 0.148 1.00 93.31 68 PRO A CA 1
ATOM 508 C C . PRO A 1 68 ? 3.882 13.717 -0.573 1.00 93.31 68 PRO A C 1
ATOM 510 O O . PRO A 1 68 ? 3.879 13.406 -1.755 1.00 93.31 68 PRO A O 1
ATOM 513 N N . GLU A 1 69 ? 5.006 13.794 0.143 1.00 94.00 69 GLU A N 1
ATOM 514 C CA . GLU A 1 69 ? 6.359 13.588 -0.399 1.00 94.00 69 GLU A CA 1
ATOM 515 C C . GLU A 1 69 ? 6.625 12.152 -0.877 1.00 94.00 69 GLU A C 1
ATOM 517 O O . GLU A 1 69 ? 7.605 11.922 -1.576 1.00 94.00 69 GLU A O 1
ATOM 522 N N . VAL A 1 70 ? 5.778 11.173 -0.527 1.00 95.12 70 VAL A N 1
ATOM 523 C CA . VAL A 1 70 ? 5.986 9.759 -0.896 1.00 95.12 70 VAL A CA 1
ATOM 524 C C . VAL A 1 70 ? 6.115 9.546 -2.410 1.00 95.12 70 VAL A C 1
ATOM 526 O O . VAL A 1 70 ? 6.788 8.612 -2.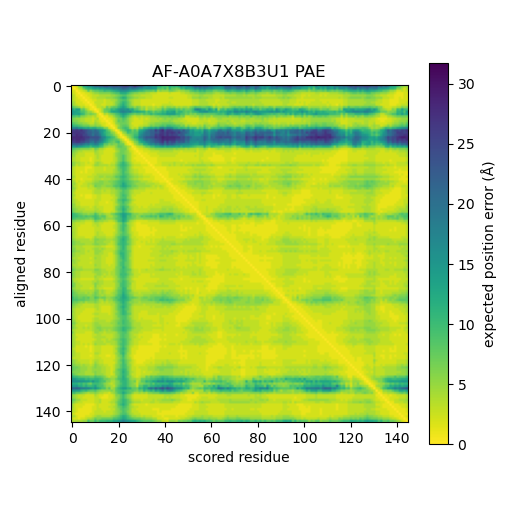840 1.00 95.12 70 VAL A O 1
ATOM 529 N N . VAL A 1 71 ? 5.495 10.412 -3.219 1.00 92.38 71 VAL A N 1
ATOM 530 C CA . VAL A 1 71 ? 5.518 10.328 -4.689 1.00 92.38 71 VAL A CA 1
ATOM 531 C C . VAL A 1 71 ? 6.920 10.528 -5.268 1.00 92.38 71 VAL A C 1
ATOM 533 O O . VAL A 1 71 ? 7.238 9.949 -6.300 1.00 92.38 71 VAL A O 1
ATOM 536 N N . ASP A 1 72 ? 7.780 11.269 -4.567 1.00 92.75 72 ASP A N 1
ATOM 537 C CA . ASP A 1 72 ? 9.154 11.546 -4.998 1.00 92.75 72 ASP A CA 1
ATOM 538 C C . ASP A 1 72 ? 10.170 10.567 -4.377 1.00 92.75 72 ASP A C 1
ATOM 540 O O . ASP A 1 72 ? 11.340 10.536 -4.764 1.00 92.75 72 ASP A O 1
ATOM 544 N N . GLN A 1 73 ? 9.740 9.749 -3.408 1.00 95.19 73 GLN A N 1
ATOM 545 C CA . GLN A 1 73 ? 10.627 8.865 -2.652 1.00 95.19 73 GLN A CA 1
ATOM 546 C C . GLN A 1 73 ? 10.960 7.582 -3.404 1.00 95.19 73 GLN A C 1
ATOM 548 O O . GLN A 1 73 ? 10.101 6.945 -4.022 1.00 95.19 73 GLN A O 1
ATOM 553 N N . THR A 1 74 ? 12.208 7.149 -3.265 1.00 95.31 74 THR A N 1
ATOM 554 C CA . THR A 1 74 ? 12.635 5.788 -3.596 1.00 95.31 74 THR A CA 1
ATOM 555 C C . THR A 1 74 ? 12.015 4.765 -2.641 1.00 95.31 74 THR A C 1
ATOM 557 O O . THR A 1 74 ? 11.539 5.102 -1.555 1.00 95.31 74 THR A O 1
ATOM 560 N N . PHE A 1 75 ? 12.041 3.486 -3.018 1.00 95.81 75 PHE A N 1
ATOM 561 C CA . PHE A 1 75 ? 11.596 2.410 -2.131 1.00 95.81 75 PHE A CA 1
ATOM 562 C C . PHE A 1 75 ? 12.363 2.406 -0.800 1.00 95.81 75 PHE A C 1
ATOM 564 O O . PHE A 1 75 ? 11.737 2.302 0.250 1.00 95.81 75 PHE A O 1
ATOM 571 N N . ASP A 1 76 ? 13.696 2.516 -0.832 1.00 96.44 76 ASP A N 1
ATOM 572 C CA . ASP A 1 76 ? 14.521 2.398 0.379 1.00 96.44 76 ASP A CA 1
ATOM 573 C C . ASP A 1 76 ? 14.265 3.579 1.343 1.00 96.44 76 ASP A C 1
ATOM 575 O O . ASP A 1 76 ? 14.253 3.403 2.562 1.00 96.44 76 ASP A O 1
ATOM 579 N N . GLU A 1 77 ? 13.999 4.778 0.812 1.00 97.12 77 GLU A N 1
ATOM 580 C CA . GLU A 1 77 ? 13.573 5.932 1.615 1.00 97.12 77 GLU A CA 1
ATOM 581 C C . GLU A 1 77 ? 12.193 5.698 2.232 1.00 97.12 77 GLU A C 1
ATOM 583 O O . GLU A 1 77 ? 12.024 5.883 3.440 1.00 97.12 77 GLU A O 1
ATOM 588 N N . ALA A 1 78 ? 11.227 5.245 1.425 1.00 96.56 78 ALA A N 1
ATOM 589 C CA . ALA A 1 78 ? 9.868 4.986 1.876 1.00 96.56 78 ALA A CA 1
ATOM 590 C C . ALA A 1 78 ? 9.820 3.873 2.932 1.00 96.56 78 ALA A C 1
ATOM 592 O O . 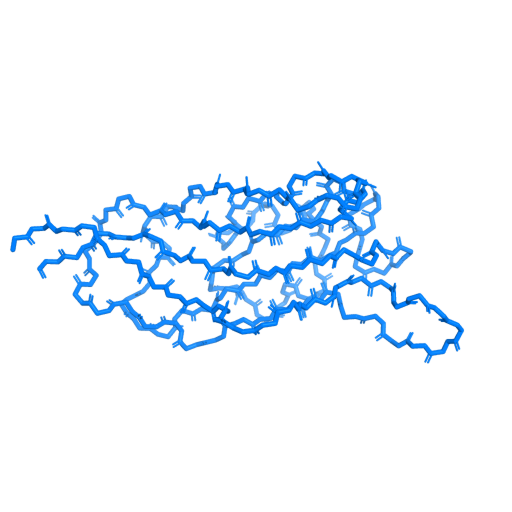ALA A 1 78 ? 9.102 4.014 3.920 1.00 96.56 78 ALA A O 1
ATOM 593 N N . GLU A 1 79 ? 10.605 2.802 2.782 1.00 96.44 79 GLU A N 1
ATOM 594 C CA . GLU A 1 79 ? 10.700 1.680 3.727 1.00 96.44 79 GLU A CA 1
ATOM 595 C C . GLU A 1 79 ? 11.087 2.137 5.143 1.00 96.44 79 GLU A C 1
ATOM 597 O O . GLU A 1 79 ? 10.580 1.607 6.134 1.00 96.44 79 GLU A O 1
ATOM 602 N N . GLY A 1 80 ? 11.916 3.180 5.251 1.00 95.00 80 GLY A N 1
ATOM 603 C CA . GLY A 1 80 ? 12.313 3.777 6.527 1.00 95.00 80 GLY A CA 1
ATOM 604 C C . GLY A 1 80 ? 11.232 4.623 7.215 1.00 95.00 80 GLY A C 1
ATOM 605 O O . GLY A 1 80 ? 11.434 5.082 8.343 1.00 95.00 80 GLY A O 1
ATOM 606 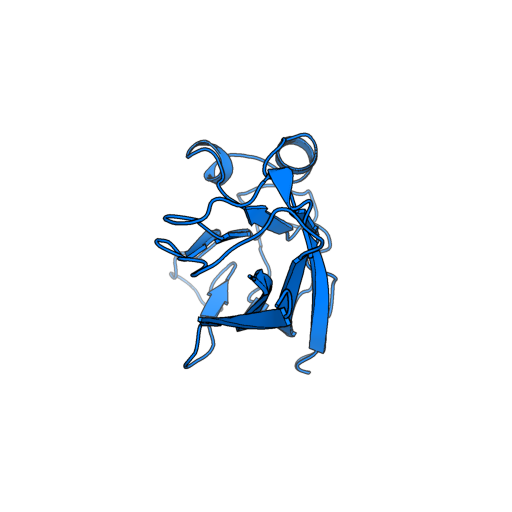N N . THR A 1 81 ? 10.088 4.861 6.570 1.00 95.94 81 THR A N 1
ATOM 607 C CA . THR A 1 81 ? 9.055 5.774 7.076 1.00 95.94 81 THR A CA 1
ATOM 608 C C . THR A 1 81 ? 8.023 5.088 7.971 1.00 95.94 81 THR A C 1
ATOM 610 O O . THR A 1 81 ? 7.798 3.878 7.956 1.00 95.94 81 THR A O 1
ATOM 613 N N . HIS A 1 82 ? 7.316 5.898 8.759 1.00 94.06 82 HIS A N 1
ATOM 614 C CA . HIS A 1 82 ? 6.274 5.404 9.657 1.00 94.06 82 HIS A CA 1
ATOM 615 C C . HIS A 1 82 ? 4.985 4.973 8.934 1.00 94.06 82 HIS A C 1
ATOM 617 O O . HIS A 1 82 ? 4.202 4.232 9.530 1.00 94.06 82 HIS A O 1
ATOM 623 N N . TYR A 1 83 ? 4.758 5.414 7.692 1.00 95.62 83 TYR A N 1
ATOM 624 C CA . TYR A 1 83 ? 3.569 5.086 6.895 1.0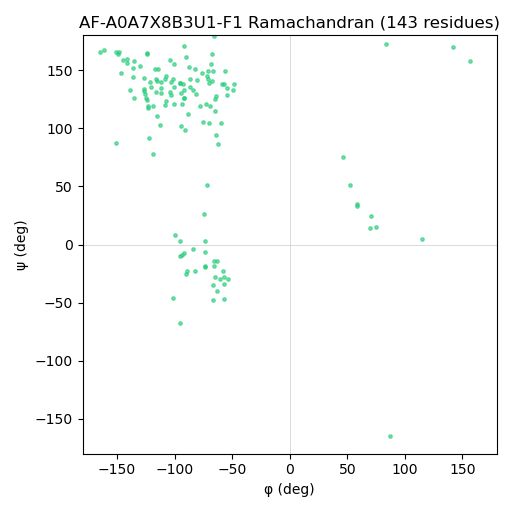0 95.62 83 TYR A CA 1
ATOM 625 C C . TYR A 1 83 ? 3.761 3.865 5.982 1.00 95.62 83 TYR A C 1
ATOM 627 O O . TYR A 1 83 ? 2.782 3.365 5.425 1.00 95.62 83 TYR A O 1
ATOM 635 N N . PHE A 1 84 ? 4.985 3.344 5.846 1.00 96.81 84 PHE A N 1
ATOM 636 C CA . PHE A 1 84 ? 5.262 2.126 5.083 1.00 96.81 84 PHE A CA 1
ATOM 637 C C . PHE A 1 84 ? 4.596 0.900 5.701 1.00 96.81 84 PHE A C 1
ATOM 639 O O . PHE A 1 84 ? 4.775 0.622 6.889 1.00 96.81 84 PHE A O 1
ATOM 646 N N . ILE A 1 85 ? 3.846 0.141 4.903 1.00 95.81 85 ILE A N 1
ATOM 647 C CA . ILE A 1 85 ? 3.195 -1.095 5.347 1.00 95.81 85 ILE A CA 1
ATOM 648 C C . ILE A 1 85 ? 4.062 -2.296 4.999 1.00 95.81 85 ILE A C 1
ATOM 650 O O . ILE A 1 85 ? 4.525 -2.990 5.900 1.00 95.81 85 ILE A O 1
ATOM 654 N N . TRP A 1 86 ? 4.216 -2.572 3.704 1.00 95.75 86 TRP A N 1
ATOM 655 C CA . TRP A 1 86 ? 4.884 -3.764 3.194 1.00 95.75 86 TRP A CA 1
ATOM 656 C C . TRP A 1 86 ? 5.222 -3.605 1.711 1.00 95.75 86 TRP A C 1
ATOM 658 O O . TRP A 1 86 ? 4.660 -2.756 1.018 1.00 95.75 86 TRP A O 1
ATOM 668 N N . ARG A 1 87 ? 6.084 -4.490 1.211 1.00 94.75 87 ARG A N 1
ATOM 669 C CA . ARG A 1 87 ? 6.322 -4.681 -0.224 1.00 94.75 87 ARG A CA 1
ATOM 670 C C . ARG A 1 87 ? 5.140 -5.374 -0.906 1.00 94.75 87 ARG A C 1
ATOM 672 O O . ARG A 1 87 ? 4.560 -6.299 -0.344 1.00 94.75 87 ARG A O 1
ATOM 679 N N . VAL A 1 88 ? 4.837 -5.015 -2.146 1.00 93.19 88 VAL A N 1
ATOM 680 C CA . VAL A 1 88 ? 4.028 -5.871 -3.021 1.00 93.19 88 VAL A CA 1
ATOM 681 C C . VAL A 1 88 ? 4.956 -6.967 -3.538 1.00 93.19 88 VAL A C 1
ATOM 683 O O . VAL A 1 88 ? 5.995 -6.686 -4.130 1.00 93.19 88 VAL A O 1
ATOM 686 N N . LEU A 1 89 ? 4.637 -8.225 -3.244 1.00 91.38 89 LEU A N 1
ATOM 687 C CA . LEU A 1 89 ? 5.493 -9.350 -3.605 1.00 91.38 89 LEU A CA 1
ATOM 688 C C . LEU A 1 89 ? 5.476 -9.569 -5.126 1.00 91.38 89 LEU A C 1
ATOM 690 O O . LEU A 1 89 ? 4.390 -9.516 -5.717 1.00 91.38 89 LEU A O 1
ATOM 694 N N . PRO A 1 90 ? 6.637 -9.866 -5.740 1.00 90.06 90 PRO A N 1
ATOM 695 C CA . PRO A 1 90 ? 6.718 -10.185 -7.155 1.00 90.06 90 PRO A CA 1
ATOM 696 C C . PRO A 1 90 ? 5.836 -11.370 -7.542 1.00 90.06 90 PRO A C 1
ATOM 698 O O . PRO A 1 90 ? 5.789 -12.402 -6.869 1.00 90.06 90 PRO A O 1
ATOM 701 N N . ASN A 1 91 ? 5.173 -11.217 -8.675 1.00 89.94 91 ASN A N 1
ATOM 702 C CA . ASN A 1 91 ? 4.478 -12.248 -9.414 1.00 89.94 91 ASN A CA 1
ATOM 703 C C . ASN A 1 91 ? 4.493 -11.858 -10.898 1.00 89.94 91 ASN A C 1
ATOM 705 O O . ASN A 1 91 ? 3.528 -11.249 -11.371 1.00 89.94 91 ASN A O 1
ATOM 709 N N . PRO A 1 92 ? 5.549 -12.236 -11.637 1.00 83.94 92 PRO A N 1
ATOM 710 C CA . PRO A 1 92 ? 5.711 -11.842 -13.034 1.00 83.94 92 PRO A CA 1
ATOM 711 C C . PRO A 1 92 ? 4.771 -12.588 -13.993 1.00 83.94 92 PRO A C 1
ATOM 713 O O . PRO A 1 92 ? 4.839 -12.456 -15.212 1.00 83.94 92 PRO A O 1
ATOM 716 N N . SER A 1 93 ? 3.894 -13.441 -13.458 1.00 86.94 93 SER A N 1
ATOM 717 C CA . SER A 1 93 ? 2.920 -14.173 -14.254 1.00 86.94 93 SER A CA 1
ATOM 718 C C . SER A 1 93 ? 1.636 -13.367 -14.445 1.00 86.94 93 SER A C 1
ATOM 720 O O . SER A 1 93 ? 1.215 -12.601 -13.575 1.00 86.94 93 SER A O 1
ATOM 722 N N . ASP A 1 94 ? 0.933 -13.632 -15.548 1.00 88.81 94 ASP A N 1
ATOM 723 C CA . ASP A 1 94 ? -0.420 -13.114 -15.807 1.00 88.81 94 ASP A CA 1
ATOM 724 C C . ASP A 1 94 ? -1.508 -13.829 -14.969 1.00 88.81 94 ASP A C 1
ATOM 726 O O . ASP A 1 94 ? -2.671 -13.947 -15.352 1.00 88.81 94 ASP A O 1
ATOM 730 N N . THR A 1 95 ? -1.132 -14.371 -13.810 1.00 92.50 95 THR A N 1
ATOM 731 C CA . THR A 1 95 ? -2.054 -15.033 -12.886 1.00 92.50 95 THR A CA 1
ATOM 732 C C . THR A 1 95 ? -2.343 -14.111 -11.718 1.00 92.50 95 THR A C 1
ATOM 734 O O . THR A 1 95 ? -1.425 -13.605 -11.081 1.00 92.50 95 THR A O 1
ATOM 737 N N . TRP A 1 96 ? -3.619 -13.935 -11.387 1.00 93.19 96 TRP A N 1
ATOM 738 C CA . TRP A 1 96 ? -4.016 -13.235 -10.169 1.00 93.19 96 TRP A CA 1
ATOM 739 C C . TRP A 1 96 ? -3.571 -14.000 -8.925 1.00 93.19 96 TRP A C 1
ATOM 741 O O . TRP A 1 96 ? -3.953 -15.154 -8.731 1.00 93.19 96 TRP A O 1
ATOM 751 N N . ILE A 1 97 ? -2.831 -13.324 -8.050 1.00 93.62 97 ILE A N 1
ATOM 752 C CA . ILE A 1 97 ? -2.501 -13.819 -6.714 1.00 93.62 97 ILE A CA 1
ATOM 753 C C . ILE A 1 97 ? -3.149 -12.946 -5.650 1.00 93.62 97 ILE A C 1
ATOM 755 O O . ILE A 1 97 ? -3.358 -11.750 -5.851 1.00 93.62 97 ILE A O 1
ATOM 759 N N . LEU A 1 98 ? -3.450 -13.555 -4.507 1.00 95.44 98 LEU A N 1
ATOM 760 C CA . LEU A 1 98 ? -3.921 -12.853 -3.324 1.00 95.44 98 LEU A CA 1
ATOM 761 C C . LEU A 1 98 ? -2.755 -12.682 -2.353 1.00 95.44 98 LEU A C 1
ATOM 763 O O . LEU A 1 98 ? -2.168 -13.669 -1.911 1.00 95.44 98 LEU A O 1
ATOM 767 N N . GLN A 1 99 ? -2.442 -11.440 -2.012 1.00 94.69 99 GLN A N 1
ATOM 768 C CA . GLN A 1 99 ? -1.433 -11.094 -1.021 1.00 94.69 99 GLN A CA 1
ATOM 769 C C . GLN A 1 99 ? -2.107 -10.564 0.243 1.00 94.69 99 GLN A C 1
ATOM 771 O O . GLN A 1 99 ? -3.125 -9.870 0.178 1.00 94.69 99 GLN A O 1
ATOM 776 N N . VAL A 1 100 ? -1.548 -10.917 1.401 1.00 96.69 100 VAL A N 1
ATOM 777 C CA . VAL A 1 100 ? -2.050 -10.500 2.712 1.00 96.69 100 VAL A CA 1
ATOM 778 C C . VAL A 1 100 ? -0.933 -9.786 3.458 1.00 96.69 100 VAL A C 1
ATOM 780 O O . VAL A 1 100 ? 0.105 -10.384 3.735 1.00 96.69 100 VAL A O 1
ATOM 783 N N . HIS A 1 101 ? -1.157 -8.519 3.798 1.00 96.31 101 HIS A N 1
ATOM 784 C CA . HIS A 1 101 ? -0.159 -7.663 4.435 1.00 96.31 101 HIS A CA 1
ATOM 785 C C . HIS A 1 101 ? -0.658 -7.200 5.806 1.00 96.31 101 HIS A C 1
ATOM 787 O O . HIS A 1 101 ? -1.700 -6.543 5.873 1.00 96.31 101 HIS A O 1
ATOM 793 N N . PRO A 1 102 ? 0.041 -7.521 6.907 1.00 94.81 102 PRO A N 1
ATOM 794 C CA . PRO A 1 102 ? -0.340 -7.028 8.224 1.00 94.81 102 PRO A CA 1
ATOM 795 C C . PRO A 1 102 ? -0.125 -5.511 8.314 1.00 94.81 102 PRO A C 1
ATOM 797 O O . PRO A 1 102 ? 0.881 -4.989 7.840 1.00 94.81 102 PRO A O 1
ATOM 800 N N . ILE A 1 103 ? -1.046 -4.804 8.968 1.00 94.50 103 ILE A N 1
ATOM 801 C CA . ILE A 1 103 ? -0.893 -3.387 9.310 1.00 94.50 103 ILE A CA 1
ATOM 802 C C . ILE A 1 103 ? -0.756 -3.259 10.824 1.00 94.50 103 ILE A C 1
ATOM 804 O O . ILE A 1 103 ? -1.546 -3.826 11.582 1.00 94.50 103 ILE A O 1
ATOM 808 N N . ASN A 1 104 ? 0.202 -2.445 11.272 1.00 92.62 104 ASN A N 1
ATOM 809 C CA . ASN A 1 104 ? 0.213 -1.972 12.651 1.00 92.62 104 ASN A CA 1
ATOM 810 C C . ASN A 1 104 ? -1.024 -1.081 12.902 1.00 92.62 104 ASN A C 1
ATOM 812 O O . ASN A 1 104 ? -1.103 0.008 12.327 1.00 92.62 104 ASN A O 1
ATOM 816 N N . PRO A 1 105 ? -1.969 -1.483 13.768 1.00 91.69 105 PRO A N 1
ATOM 817 C CA . PRO A 1 105 ? -3.226 -0.760 13.939 1.00 91.69 105 PRO A CA 1
ATOM 818 C C . PRO A 1 105 ? -3.075 0.644 14.522 1.00 91.69 105 PRO A C 1
ATOM 820 O O . PRO A 1 105 ? -3.952 1.473 14.305 1.00 91.69 105 PRO A O 1
ATOM 823 N N . ALA A 1 106 ? -1.945 0.959 15.162 1.00 92.19 106 ALA A N 1
ATOM 824 C CA . ALA A 1 106 ? -1.635 2.322 15.592 1.00 92.19 106 ALA A CA 1
ATOM 825 C C . ALA A 1 106 ? -1.487 3.317 14.421 1.00 92.19 106 ALA A C 1
ATOM 827 O O . ALA A 1 106 ? -1.476 4.522 14.649 1.00 92.19 106 ALA A O 1
ATOM 828 N N . ARG A 1 107 ? -1.360 2.827 13.179 1.00 93.56 107 ARG A N 1
ATOM 829 C CA . ARG A 1 107 ? -1.278 3.645 11.957 1.00 93.56 107 ARG A CA 1
ATOM 830 C C . ARG A 1 107 ? -2.638 3.906 11.309 1.00 93.56 107 ARG A C 1
ATOM 832 O O . ARG A 1 107 ? -2.704 4.663 10.345 1.00 93.56 107 ARG A O 1
ATOM 839 N N . LEU A 1 108 ? -3.701 3.264 11.797 1.00 95.94 108 LEU A N 1
ATOM 840 C CA . LEU A 1 108 ? -5.055 3.421 11.280 1.00 95.94 108 LEU A CA 1
ATOM 841 C C . LEU A 1 108 ? -5.826 4.458 12.091 1.00 95.94 108 LEU A C 1
ATOM 843 O O . LEU A 1 108 ? -5.801 4.473 13.320 1.00 95.94 108 LEU A O 1
ATOM 847 N N . ASN A 1 109 ? -6.581 5.277 11.374 1.00 95.81 109 ASN A N 1
ATOM 848 C CA . ASN A 1 109 ? -7.530 6.225 11.928 1.00 95.81 109 ASN A CA 1
ATOM 849 C C . ASN A 1 109 ? -8.956 5.654 11.838 1.00 95.81 109 ASN A C 1
ATOM 851 O O . ASN A 1 109 ? -9.248 4.851 10.949 1.00 95.81 109 ASN A O 1
ATOM 855 N N . PRO A 1 110 ? -9.901 6.083 12.691 1.00 95.38 110 PRO A N 1
ATOM 856 C CA . PRO A 1 110 ? -11.308 5.713 12.522 1.00 95.38 110 PRO A CA 1
ATOM 857 C C . PRO A 1 110 ? -11.911 6.197 11.193 1.00 95.38 110 PRO A C 1
ATOM 859 O O . PRO A 1 110 ? -12.821 5.570 10.653 1.00 95.38 110 PRO A O 1
ATOM 862 N N . THR A 1 111 ? -11.417 7.313 10.655 1.00 96.31 111 THR A N 1
ATOM 863 C CA . THR A 1 111 ? -11.914 7.945 9.426 1.00 96.31 111 THR A CA 1
ATOM 864 C C . THR A 1 111 ? -10.780 8.577 8.635 1.00 96.31 111 THR A C 1
ATOM 866 O O . THR A 1 111 ? -9.752 8.926 9.213 1.00 96.31 111 THR A O 1
ATOM 869 N N . GLY A 1 112 ? -10.997 8.783 7.336 1.00 95.88 112 GLY A N 1
ATOM 870 C CA . GLY A 1 112 ? -10.087 9.562 6.496 1.00 95.88 112 GLY A CA 1
ATOM 871 C C . GLY A 1 112 ? -8.753 8.878 6.207 1.00 95.88 112 GLY A C 1
ATOM 872 O O . GLY A 1 112 ? -7.775 9.573 5.954 1.00 95.88 112 GLY A O 1
ATOM 873 N N . ASN A 1 113 ? -8.684 7.542 6.262 1.00 97.75 113 ASN A N 1
ATOM 874 C CA . ASN A 1 113 ? -7.442 6.870 5.895 1.00 97.75 113 ASN A CA 1
ATOM 875 C C . ASN A 1 113 ? -7.193 6.957 4.391 1.00 97.75 113 ASN A C 1
ATOM 877 O O . ASN A 1 113 ? -8.139 6.940 3.597 1.00 97.75 113 ASN A O 1
ATOM 881 N N . VAL A 1 114 ? -5.916 6.972 4.023 1.00 97.88 114 VAL A N 1
ATOM 882 C CA . VAL A 1 114 ? -5.459 6.953 2.634 1.00 97.88 114 VAL A CA 1
ATOM 883 C C . VAL A 1 114 ? -4.533 5.762 2.427 1.00 97.88 114 VAL A C 1
ATOM 885 O O . VAL A 1 114 ? -3.481 5.690 3.055 1.00 97.88 114 VAL A O 1
ATOM 888 N N . LEU A 1 115 ? -4.914 4.823 1.564 1.00 97.62 115 LEU A N 1
ATOM 889 C CA . LEU A 1 115 ? -4.045 3.720 1.146 1.00 97.62 115 LEU A CA 1
ATOM 890 C C . LEU A 1 115 ? -3.284 4.127 -0.117 1.00 97.62 115 LEU A C 1
ATOM 892 O O . LEU A 1 115 ? -3.919 4.490 -1.105 1.00 97.62 115 LEU A O 1
ATOM 896 N N . GLY A 1 116 ? -1.959 4.019 -0.092 1.00 96.81 116 GLY A N 1
ATOM 897 C CA . GLY A 1 116 ? -1.095 4.179 -1.259 1.00 96.81 116 GLY A CA 1
ATOM 898 C C . GLY A 1 116 ? -0.593 2.836 -1.795 1.00 96.81 116 GLY A C 1
ATOM 899 O O . GLY A 1 116 ? -0.248 1.944 -1.015 1.00 96.81 116 GLY A O 1
ATOM 900 N N . ILE A 1 117 ? -0.548 2.694 -3.120 1.00 95.94 117 ILE A N 1
ATOM 901 C CA . ILE A 1 117 ? 0.146 1.615 -3.836 1.00 95.94 117 ILE A CA 1
ATOM 902 C C . ILE A 1 117 ? 1.130 2.269 -4.797 1.00 95.94 117 ILE A C 1
ATOM 904 O O . ILE A 1 117 ? 0.725 3.089 -5.617 1.00 95.94 117 ILE A O 1
ATOM 908 N N . HIS A 1 118 ? 2.400 1.901 -4.687 1.00 94.75 118 HIS A N 1
ATOM 909 C CA . HIS A 1 118 ? 3.508 2.619 -5.304 1.00 94.75 118 HIS A CA 1
ATOM 910 C C . HIS A 1 118 ? 4.356 1.672 -6.140 1.00 94.75 118 HIS A C 1
ATOM 912 O O . HIS A 1 118 ? 4.747 0.600 -5.662 1.00 94.75 118 HIS A O 1
ATOM 918 N N . THR A 1 119 ? 4.657 2.079 -7.369 1.00 92.94 119 THR A N 1
ATOM 919 C CA . THR A 1 119 ? 5.519 1.342 -8.286 1.00 92.94 119 THR A CA 1
ATOM 920 C C . THR A 1 119 ? 6.901 1.943 -8.309 1.00 92.94 119 THR A C 1
ATOM 922 O O . THR A 1 119 ? 7.034 3.164 -8.403 1.00 92.94 119 THR A O 1
ATOM 925 N N . ARG A 1 120 ? 7.928 1.106 -8.267 1.00 92.56 120 ARG A N 1
ATOM 926 C CA . ARG A 1 120 ? 9.316 1.538 -8.420 1.00 92.56 120 ARG A CA 1
ATOM 927 C C . ARG A 1 120 ? 10.040 0.576 -9.347 1.00 92.56 120 ARG A C 1
ATOM 929 O O . ARG A 1 120 ? 9.675 -0.599 -9.413 1.00 92.56 120 ARG A O 1
ATOM 936 N N . ASP A 1 121 ? 11.059 1.078 -10.032 1.00 89.94 121 ASP A N 1
ATOM 937 C CA . ASP A 1 121 ? 11.897 0.250 -10.897 1.00 89.94 121 ASP A CA 1
ATOM 938 C C . ASP A 1 121 ? 12.701 -0.790 -10.085 1.00 89.94 121 ASP A C 1
ATOM 940 O O . ASP A 1 121 ? 12.643 -0.860 -8.850 1.00 89.94 121 ASP A O 1
ATOM 944 N N . ASP A 1 122 ? 13.489 -1.608 -10.777 1.00 89.19 122 ASP A N 1
ATOM 945 C CA . ASP A 1 122 ? 14.351 -2.626 -10.171 1.00 89.19 122 ASP A CA 1
ATOM 946 C C . ASP A 1 122 ? 15.378 -2.066 -9.163 1.00 89.19 122 ASP A C 1
ATOM 948 O O . ASP A 1 122 ? 15.826 -2.780 -8.260 1.00 89.19 122 ASP A O 1
ATOM 952 N N . LYS A 1 123 ? 15.714 -0.776 -9.268 1.00 92.06 123 LYS A N 1
ATOM 953 C CA . LYS A 1 123 ? 16.602 -0.032 -8.362 1.00 92.06 123 LYS A CA 1
ATOM 954 C C . LYS A 1 123 ? 15.845 0.728 -7.274 1.00 92.06 123 LYS A C 1
ATOM 956 O O . LYS A 1 123 ? 16.472 1.434 -6.482 1.00 92.06 123 LYS A O 1
ATOM 961 N N . GLY A 1 124 ? 14.522 0.604 -7.214 1.00 92.19 124 GLY A N 1
ATOM 962 C CA . GLY A 1 124 ? 13.679 1.308 -6.258 1.00 92.19 124 GLY A CA 1
ATOM 963 C C . GLY A 1 124 ? 13.473 2.789 -6.576 1.00 92.19 124 GLY A C 1
ATOM 964 O O . GLY A 1 124 ? 13.030 3.523 -5.697 1.00 92.19 124 GLY A O 1
ATOM 965 N N . GLN A 1 125 ? 13.786 3.245 -7.787 1.00 91.88 125 GLN A N 1
ATOM 966 C CA . GLN A 1 125 ? 13.587 4.623 -8.228 1.00 91.88 125 GLN A CA 1
ATOM 967 C C . GLN A 1 125 ? 12.145 4.858 -8.688 1.00 91.88 125 GLN A C 1
ATOM 969 O O . GLN A 1 125 ? 11.464 3.950 -9.161 1.00 91.88 125 GLN A O 1
ATOM 974 N N . HIS A 1 126 ? 11.676 6.099 -8.543 1.00 84.25 126 HIS A N 1
ATOM 975 C CA . HIS A 1 126 ? 10.350 6.534 -9.004 1.00 84.25 126 HIS A CA 1
ATOM 976 C C . HIS A 1 126 ? 10.334 6.927 -10.492 1.00 84.25 126 HIS A C 1
ATOM 978 O O . HIS A 1 126 ? 9.286 7.256 -11.028 1.00 84.25 126 HIS A O 1
ATOM 984 N N . LEU A 1 127 ? 11.489 6.916 -11.164 1.00 78.38 127 LEU A N 1
ATOM 985 C CA . LEU A 1 127 ? 11.623 7.121 -12.604 1.00 78.38 127 LEU A CA 1
ATOM 986 C C . LEU A 1 127 ? 12.417 5.961 -13.182 1.00 78.38 127 LEU A C 1
ATOM 988 O O . LEU A 1 127 ? 13.481 5.629 -12.665 1.00 78.38 127 LEU A O 1
ATOM 992 N N . GLY A 1 128 ? 11.939 5.403 -14.285 1.00 74.19 128 GLY A N 1
ATOM 993 C CA . GLY A 1 128 ? 12.547 4.238 -14.914 1.00 74.19 128 GLY A CA 1
ATOM 994 C C . GLY A 1 128 ? 11.474 3.306 -15.449 1.00 74.19 128 GLY A C 1
ATOM 995 O O . GLY A 1 128 ? 10.301 3.506 -15.155 1.00 74.19 128 GLY A O 1
ATOM 996 N N . ALA A 1 129 ? 11.900 2.308 -16.224 1.00 75.62 129 ALA A N 1
ATOM 997 C CA . ALA A 1 129 ? 11.015 1.273 -16.740 1.00 75.62 129 ALA A CA 1
ATOM 998 C C . ALA A 1 129 ? 10.356 0.533 -15.565 1.00 75.62 129 ALA A C 1
ATOM 1000 O O . ALA A 1 129 ? 11.033 -0.245 -14.899 1.00 75.62 129 ALA A O 1
ATOM 1001 N N . CYS A 1 130 ? 9.080 0.805 -15.300 1.00 76.38 130 CYS A N 1
ATOM 1002 C CA . CYS A 1 130 ? 8.308 0.163 -14.233 1.00 76.38 130 CYS A CA 1
ATOM 1003 C C . CYS A 1 130 ? 7.293 -0.826 -14.815 1.00 76.38 130 CYS A C 1
ATOM 1005 O O . CYS A 1 130 ? 6.692 -0.562 -15.858 1.00 76.38 130 CYS A O 1
ATOM 1007 N N . ASP A 1 131 ? 7.053 -1.938 -14.119 1.00 69.88 131 ASP A N 1
ATOM 1008 C CA . ASP A 1 131 ? 6.116 -2.977 -14.565 1.00 69.88 131 ASP A CA 1
ATOM 1009 C C . ASP A 1 131 ? 4.705 -2.441 -14.751 1.00 69.88 131 ASP A C 1
ATOM 1011 O O . ASP A 1 131 ? 4.195 -1.778 -13.856 1.00 69.88 131 ASP A O 1
ATOM 1015 N N . GLY A 1 132 ? 4.028 -2.849 -15.826 1.00 76.31 132 GLY A N 1
ATOM 1016 C CA . GLY A 1 132 ? 2.585 -2.655 -16.018 1.00 76.31 132 GLY A CA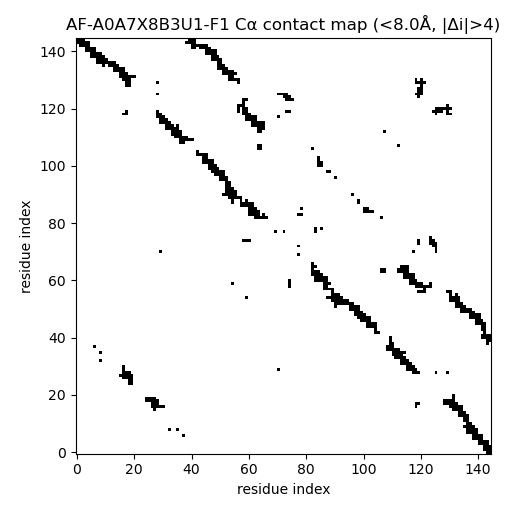 1
ATOM 1017 C C . GLY A 1 132 ? 1.741 -3.560 -15.111 1.00 76.31 132 GLY A C 1
ATOM 1018 O O . GLY A 1 132 ? 0.911 -4.324 -15.616 1.00 76.31 132 GLY A O 1
ATOM 1019 N N . PHE A 1 133 ? 2.014 -3.579 -13.803 1.00 88.06 133 PHE A N 1
ATOM 1020 C CA . PHE A 1 133 ? 1.356 -4.496 -12.881 1.00 88.06 133 PHE A CA 1
ATOM 1021 C C . PHE A 1 133 ? -0.067 -4.055 -12.568 1.00 88.06 133 PHE A C 1
ATOM 1023 O O . PHE A 1 133 ? -0.394 -2.871 -12.501 1.00 88.06 133 PHE A O 1
ATOM 1030 N N . GLU A 1 134 ? -0.944 -5.028 -12.343 1.00 91.69 134 GLU A N 1
ATOM 1031 C CA . GLU A 1 134 ? -2.357 -4.764 -12.106 1.00 91.69 134 GLU A CA 1
ATOM 1032 C C . GLU A 1 134 ? -2.753 -5.094 -10.674 1.00 91.69 134 GLU A C 1
ATOM 1034 O O . GLU A 1 134 ? -2.384 -6.138 -10.132 1.00 91.69 134 GLU A O 1
ATOM 1039 N N . VAL A 1 135 ? -3.596 -4.241 -10.095 1.00 92.88 135 VAL A N 1
ATOM 1040 C CA . VAL A 1 135 ? -4.269 -4.481 -8.819 1.00 92.88 135 VAL A CA 1
ATOM 1041 C C . VAL A 1 135 ? -5.775 -4.553 -9.014 1.00 92.88 135 VAL A C 1
ATOM 1043 O O . VAL A 1 135 ? -6.371 -3.802 -9.785 1.00 92.88 135 VAL A O 1
ATOM 1046 N N . ALA A 1 136 ? -6.418 -5.445 -8.275 1.00 92.69 136 ALA A N 1
ATOM 1047 C CA . ALA A 1 136 ? -7.863 -5.568 -8.203 1.00 92.69 136 ALA A CA 1
ATOM 1048 C C . ALA A 1 136 ? -8.279 -5.894 -6.766 1.00 92.69 136 ALA A C 1
ATOM 1050 O O . ALA A 1 136 ? -7.489 -6.409 -5.980 1.00 92.69 136 ALA A O 1
ATOM 1051 N N . ARG A 1 137 ? -9.549 -5.630 -6.434 1.00 90.88 137 ARG A N 1
ATOM 1052 C CA . ARG A 1 137 ? -10.211 -6.123 -5.210 1.00 90.88 137 ARG A CA 1
ATOM 1053 C C . ARG A 1 137 ? -9.366 -5.957 -3.939 1.00 90.88 137 ARG A C 1
ATOM 1055 O O . ARG A 1 137 ? -8.819 -6.920 -3.406 1.00 90.88 137 ARG A O 1
ATOM 1062 N N . ILE A 1 138 ? -9.292 -4.725 -3.451 1.00 95.62 138 ILE A N 1
ATOM 1063 C CA . ILE A 1 138 ? -8.565 -4.397 -2.223 1.00 95.62 138 ILE A CA 1
ATOM 1064 C C . ILE A 1 138 ? -9.539 -4.410 -1.046 1.00 95.62 138 ILE A C 1
ATOM 1066 O O . ILE A 1 138 ? -10.583 -3.750 -1.100 1.00 95.62 138 ILE A O 1
ATOM 1070 N N . PHE A 1 139 ? -9.174 -5.106 0.027 1.00 95.75 139 PHE A N 1
ATOM 1071 C CA . PHE A 1 139 ? -9.915 -5.112 1.284 1.00 95.75 139 PHE A CA 1
ATOM 1072 C C . PHE A 1 139 ? -9.008 -4.755 2.454 1.00 95.75 139 PHE A C 1
ATOM 1074 O O . PHE A 1 139 ? -7.863 -5.196 2.516 1.00 95.75 139 PHE A O 1
ATOM 1081 N N . LEU A 1 140 ? -9.552 -4.021 3.420 1.00 96.69 140 LEU A N 1
ATOM 1082 C CA . LEU A 1 140 ? -8.968 -3.869 4.743 1.00 96.69 140 LEU A CA 1
ATOM 1083 C C . LEU A 1 140 ? -9.804 -4.656 5.750 1.00 96.69 140 LEU A C 1
ATOM 1085 O O . LEU A 1 140 ? -11.004 -4.420 5.894 1.00 96.69 140 LEU A O 1
ATOM 1089 N N . VAL A 1 141 ? -9.167 -5.578 6.461 1.00 96.44 141 VAL A N 1
ATOM 1090 C CA . VAL A 1 141 ? -9.790 -6.348 7.539 1.00 96.44 141 VAL A CA 1
ATOM 1091 C C . VAL A 1 141 ? -9.321 -5.789 8.872 1.00 96.44 141 VAL A C 1
ATOM 1093 O O . VAL A 1 141 ? -8.120 -5.620 9.079 1.00 96.44 141 VAL A O 1
ATOM 1096 N N . TYR A 1 142 ? -10.258 -5.474 9.764 1.00 96.25 142 TYR A N 1
ATOM 1097 C CA . TYR A 1 142 ? -9.972 -4.787 11.025 1.00 96.25 142 TYR A CA 1
ATOM 1098 C C . TYR A 1 142 ? -10.944 -5.194 12.141 1.00 96.25 142 TYR A C 1
ATOM 1100 O O . TYR A 1 142 ? -12.009 -5.759 11.885 1.00 96.25 142 TYR A O 1
ATOM 1108 N N . HIS A 1 143 ? -10.581 -4.898 13.390 1.00 94.69 143 HIS A N 1
ATOM 1109 C CA . HIS A 1 143 ? -11.427 -5.145 14.560 1.00 94.69 143 HIS A CA 1
ATOM 1110 C C . HIS A 1 143 ? -12.390 -3.977 14.816 1.00 94.69 143 HIS A C 1
ATOM 1112 O O . HIS A 1 143 ? -11.979 -2.816 14.808 1.00 94.69 143 HIS A O 1
ATOM 1118 N N . SER A 1 144 ? -13.662 -4.277 15.100 1.00 94.00 144 SER A N 1
ATOM 1119 C CA . SER A 1 144 ? -14.681 -3.271 15.428 1.00 94.00 144 SER A CA 1
ATOM 1120 C C . SER A 1 144 ? -15.560 -3.660 16.616 1.00 94.00 144 SER A C 1
ATOM 1122 O O . SER A 1 144 ? -15.903 -4.837 16.723 1.00 94.00 144 SER A O 1
ATOM 1124 N N . ALA A 1 145 ? -15.965 -2.697 17.451 1.00 89.62 145 ALA A N 1
ATOM 1125 C CA . ALA A 1 145 ? -16.821 -2.905 18.633 1.00 89.62 145 ALA A CA 1
ATOM 1126 C C . ALA A 1 145 ? -18.331 -2.984 18.344 1.00 89.62 145 ALA A C 1
ATOM 1128 O O . ALA A 1 145 ? -18.789 -2.338 17.372 1.00 89.62 145 ALA A O 1
#

Radius of gyration: 15.09 Å; Cα contacts (8 Å, |Δi|>4): 376; chains: 1; bounding box: 36×29×48 Å